Protein AF-A0A6A2FLS8-F1 (afdb_monomer)

Radius of gyration: 15.24 Å; Cα contacts (8 Å, |Δi|>4): 285; chains: 1; bounding box: 40×34×42 Å

Sequence (173 aa):
MGIKQRIGLYYYKAEVKKKKHRDRKFTPLETAKLIGVVFDADNEVEKKTALQLAEILRGQKKEVLLMGYFNAKKFPPNLHIAYGNEYFNRTHLNWAGLPVHINLKSYLNTTFDYLINISTNNSVIFPYLMVKSSAKCTVGRYSQTFADAYDLMLETKENDFIAQLLHYLQKIG

pLDDT: mean 89.8, std 8.0, range [56.62, 97.69]

Mean predicted aligned error: 4.48 Å

Solvent-accessible surface area (backbone atoms only — not comparable to full-atom values): 9618 Å² total; per-residue (Å²): 134,56,73,46,56,55,50,32,50,51,54,42,54,55,42,42,65,64,46,74,78,60,81,75,42,82,57,29,54,91,74,41,49,40,34,34,38,38,35,41,52,77,38,65,65,48,42,50,50,52,52,53,51,43,51,57,44,40,76,70,74,25,48,52,40,38,39,32,37,35,96,33,83,63,78,66,95,83,67,81,78,52,94,49,47,46,74,49,35,52,78,37,31,46,95,44,58,41,77,70,39,74,88,51,46,65,67,32,63,39,69,20,42,36,31,36,39,73,48,85,68,90,55,66,44,62,47,40,51,48,40,66,34,47,39,30,29,28,35,29,58,64,40,89,90,52,48,85,30,39,78,43,67,45,85,69,60,88,91,48,46,68,63,52,49,53,55,50,44,63,66,72,70

Nearest PDB structures (foldseek):
  4b5k-assembly1_D  TM=5.259E-01  e=1.274E-02  Mycothermus thermophilus
  2pfs-assembly1_A-2  TM=4.737E-01  e=1.509E-01  Nitrosomonas europaea ATCC 19718
  5ekp-assembly1_A  TM=5.613E-01  e=3.904E-01  Synechocystis sp. PCC 6803 substr. Kazusa
  3oti-assembly1_A  TM=4.129E-01  e=2.669E-01  Micromonospora echinospora
  5eke-assembly1_A  TM=5.261E-01  e=4.432E-01  Synechocystis sp. PCC 6803 substr. Kazusa

Foldseek 3Di:
DDPLQVVLVVVLVVLLVVLPPDQADQDQLLRFAEEEEEEAPVDPLRVVVLVVLCVVSVVSVHHYAYEYEYADPDDDPPDDDDPRYHYDYQVCADPSRERPHPVCVVVQADAGCEYEYLYPDPGCHVLSSLSSHNYNFYEYADDPSRPSSGPYHDDDDSPCVSVVVVVVSNVVD

Secondary structure (DSSP, 8-state):
--HHHHHHHHHHHHHHHHHTT----PPPTTT--EEEEEEETT-HHHHHHHHHHHHHHHHTT-EEEEEEEESSSS--TT----TTEEEEEGGGB-TTS-B--GGGHHHHHS--SEEEE------THHHHHHHHS--SEEEEE--SSSGGG-SEEE---GGGHHHHHHHHHTT--

Structure (mmCIF, N/CA/C/O backbone):
data_AF-A0A6A2FLS8-F1
#
_entry.id   AF-A0A6A2FLS8-F1
#
loop_
_atom_site.group_PDB
_atom_site.id
_atom_site.type_symbol
_atom_site.label_atom_id
_atom_site.label_alt_id
_atom_site.label_comp_id
_atom_site.label_asym_id
_atom_site.label_entity_id
_atom_site.label_seq_id
_atom_site.pdbx_PDB_ins_code
_atom_site.Cartn_x
_atom_site.Cartn_y
_atom_site.Cartn_z
_atom_site.occupancy
_atom_site.B_iso_or_equiv
_atom_site.auth_seq_id
_atom_site.auth_comp_id
_atom_site.auth_asym_id
_atom_site.auth_atom_id
_atom_site.pdbx_PDB_model_num
ATOM 1 N N . MET A 1 1 ? -0.984 -3.987 -25.389 1.00 62.88 1 MET A N 1
ATOM 2 C CA . MET A 1 1 ? -0.493 -4.635 -24.150 1.00 62.88 1 MET A CA 1
ATOM 3 C C . MET A 1 1 ? 0.401 -5.812 -24.534 1.00 62.88 1 MET A C 1
ATOM 5 O O . MET A 1 1 ? -0.028 -6.632 -25.336 1.00 62.88 1 MET A O 1
ATOM 9 N N . GLY A 1 2 ? 1.641 -5.877 -24.046 1.00 83.50 2 GLY A N 1
ATOM 10 C CA . GLY A 1 2 ? 2.595 -6.940 -24.394 1.00 83.50 2 GLY A CA 1
ATOM 11 C C . GLY A 1 2 ? 2.237 -8.303 -23.782 1.00 83.50 2 GLY A C 1
ATOM 12 O O . GLY A 1 2 ? 1.471 -8.383 -22.822 1.00 83.50 2 GLY A O 1
ATOM 13 N N . ILE A 1 3 ? 2.820 -9.391 -24.304 1.00 87.00 3 ILE A N 1
ATOM 14 C CA . ILE A 1 3 ? 2.513 -10.770 -23.870 1.00 87.00 3 ILE A CA 1
ATOM 15 C C . ILE A 1 3 ? 2.707 -10.978 -22.359 1.00 87.00 3 ILE A C 1
ATOM 17 O O . ILE A 1 3 ? 1.839 -11.536 -21.694 1.00 87.00 3 ILE A O 1
ATOM 21 N N . LYS A 1 4 ? 3.791 -10.434 -21.789 1.00 85.12 4 LYS A N 1
ATOM 22 C CA . LYS A 1 4 ? 4.091 -10.527 -20.351 1.00 85.12 4 LYS A CA 1
ATOM 23 C C . LYS A 1 4 ? 2.995 -9.902 -19.489 1.00 85.12 4 LYS A C 1
ATOM 25 O O . LYS A 1 4 ? 2.573 -10.494 -18.505 1.00 85.12 4 LYS A O 1
ATOM 30 N N . GLN A 1 5 ? 2.492 -8.738 -19.896 1.00 84.75 5 GLN A N 1
ATOM 31 C CA . GLN A 1 5 ? 1.440 -8.017 -19.178 1.00 84.75 5 GLN A CA 1
ATOM 32 C C . GLN A 1 5 ? 0.116 -8.795 -19.188 1.00 84.75 5 GLN A C 1
ATOM 34 O O . GLN A 1 5 ? -0.564 -8.865 -18.168 1.00 84.75 5 GLN A O 1
ATOM 39 N N . ARG A 1 6 ? -0.226 -9.442 -20.312 1.00 88.94 6 ARG A N 1
ATOM 40 C CA . ARG A 1 6 ? -1.417 -10.306 -20.406 1.00 88.94 6 ARG A CA 1
ATOM 41 C C . ARG A 1 6 ? -1.328 -11.497 -19.453 1.00 88.94 6 ARG A C 1
ATOM 43 O O . ARG A 1 6 ? -2.319 -11.845 -18.818 1.00 88.94 6 ARG A O 1
ATOM 50 N N . ILE A 1 7 ? -0.143 -12.090 -19.331 1.00 90.69 7 ILE A N 1
ATOM 51 C CA . ILE A 1 7 ? 0.104 -13.219 -18.429 1.00 90.69 7 ILE A CA 1
ATOM 52 C C . ILE A 1 7 ? 0.054 -12.767 -16.964 1.00 90.69 7 ILE A C 1
ATOM 54 O O . ILE A 1 7 ? -0.588 -13.422 -16.146 1.00 90.69 7 ILE A O 1
ATOM 58 N N . GLY A 1 8 ? 0.637 -11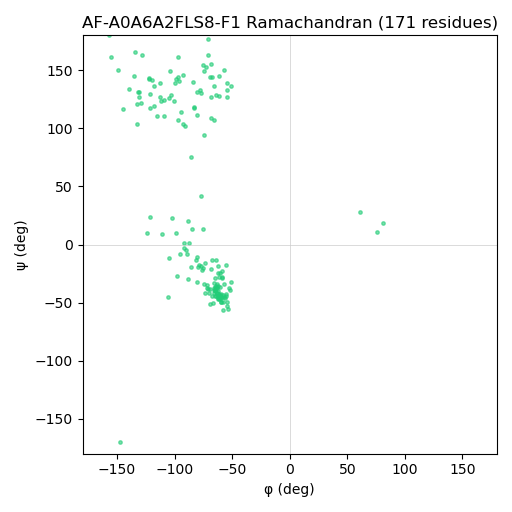.610 -16.639 1.00 91.00 8 GLY A N 1
ATOM 59 C CA . GLY A 1 8 ? 0.502 -10.999 -15.315 1.00 91.00 8 GLY A CA 1
ATOM 60 C C . GLY A 1 8 ? -0.964 -10.772 -14.923 1.00 91.00 8 GLY A C 1
ATOM 61 O O . GLY A 1 8 ? -1.385 -11.176 -13.840 1.00 91.00 8 GLY A O 1
ATOM 62 N N . LEU A 1 9 ? -1.776 -10.221 -15.834 1.00 92.38 9 LEU A N 1
ATOM 63 C CA . LEU A 1 9 ? -3.219 -10.052 -15.623 1.00 92.38 9 LEU A CA 1
ATOM 64 C C . LEU A 1 9 ? -3.966 -11.381 -15.459 1.00 92.38 9 LEU A C 1
ATOM 66 O O . LEU A 1 9 ? -4.902 -11.457 -14.667 1.00 92.38 9 LEU A O 1
ATOM 70 N N . TYR A 1 10 ? -3.579 -12.423 -16.197 1.00 93.06 10 TYR A N 1
ATOM 71 C CA . TYR A 1 10 ? -4.172 -13.751 -16.051 1.00 93.06 10 TYR A CA 1
ATOM 72 C C . TYR A 1 10 ? -3.974 -14.297 -14.631 1.00 93.06 10 TYR A C 1
ATOM 74 O O . TYR A 1 10 ? -4.945 -14.690 -13.982 1.00 93.06 10 TYR A O 1
ATOM 82 N N . TYR A 1 11 ? -2.743 -14.250 -14.114 1.00 92.94 11 TYR A N 1
ATOM 83 C CA . TYR A 1 11 ? -2.452 -14.681 -12.745 1.00 92.94 11 TYR A CA 1
ATOM 84 C C . TYR A 1 11 ? -3.138 -13.796 -11.702 1.00 92.94 11 TYR A C 1
ATOM 86 O O . TYR A 1 11 ? -3.702 -14.324 -10.749 1.00 92.94 11 TYR A O 1
ATOM 94 N N . TYR A 1 12 ? -3.175 -12.476 -11.902 1.00 94.06 12 TYR A N 1
ATOM 95 C CA . TYR A 1 12 ? -3.951 -11.571 -11.049 1.00 94.06 12 TYR A CA 1
ATOM 96 C C . TYR A 1 12 ? -5.427 -11.991 -10.964 1.00 94.06 12 TYR A C 1
ATOM 98 O O . TYR A 1 12 ? -5.955 -12.170 -9.869 1.00 94.06 12 TYR A O 1
ATOM 106 N N . LYS A 1 13 ? -6.083 -12.241 -12.105 1.00 93.94 13 LYS A N 1
ATOM 107 C CA . LYS A 1 13 ? -7.485 -12.689 -12.140 1.00 93.94 13 LYS A CA 1
ATOM 108 C C . LYS A 1 13 ? -7.688 -14.038 -11.449 1.00 93.94 13 LYS A C 1
ATOM 110 O O . LYS A 1 13 ? -8.728 -14.257 -10.831 1.00 93.94 13 LYS A O 1
ATOM 115 N N . ALA A 1 14 ? -6.719 -14.947 -11.547 1.00 92.81 14 ALA A N 1
ATOM 116 C CA . ALA A 1 14 ? -6.767 -16.219 -10.831 1.00 92.81 14 ALA A CA 1
ATOM 117 C C . ALA A 1 14 ? -6.707 -16.019 -9.306 1.00 92.81 14 ALA A C 1
ATOM 119 O O . ALA A 1 14 ? -7.428 -16.691 -8.575 1.00 92.81 14 ALA A O 1
ATOM 120 N N . GLU A 1 15 ? -5.902 -15.072 -8.824 1.00 91.75 15 GLU A N 1
ATOM 121 C CA . GLU A 1 15 ? -5.814 -14.741 -7.398 1.00 91.75 15 GLU A CA 1
ATOM 122 C C . GLU A 1 15 ? -7.055 -14.010 -6.881 1.00 91.75 15 GLU A C 1
ATOM 124 O O . GLU A 1 15 ? -7.538 -14.328 -5.796 1.00 91.75 15 GLU A O 1
ATOM 129 N N . VAL A 1 16 ? -7.655 -13.126 -7.684 1.00 92.25 16 VAL A N 1
ATOM 130 C CA . VAL A 1 16 ? -8.941 -12.484 -7.352 1.00 92.25 16 VAL A CA 1
ATOM 131 C C . VAL A 1 16 ? -10.012 -13.536 -7.069 1.00 92.25 16 VAL A C 1
ATOM 133 O O . VAL A 1 16 ? -10.733 -13.441 -6.077 1.00 92.25 16 VAL A O 1
ATOM 136 N N . LYS A 1 17 ? -10.091 -14.581 -7.904 1.00 90.06 17 LYS A N 1
ATOM 137 C CA . LYS A 1 17 ? -11.045 -15.683 -7.709 1.00 90.06 17 LYS A CA 1
ATOM 138 C C . LYS A 1 17 ? -10.836 -16.408 -6.377 1.00 90.06 17 LYS A C 1
ATOM 140 O O . LYS A 1 17 ? -11.821 -16.780 -5.754 1.00 90.06 17 LYS A O 1
ATOM 145 N N . LYS A 1 18 ? -9.587 -16.566 -5.924 1.00 87.00 18 LYS A N 1
ATOM 146 C CA . LYS A 1 18 ? -9.267 -17.165 -4.616 1.00 87.00 18 LYS A CA 1
ATOM 147 C C . LYS A 1 18 ? -9.639 -16.234 -3.456 1.00 87.00 18 LYS A C 1
ATOM 149 O O . LYS A 1 18 ? -10.156 -16.702 -2.449 1.00 87.00 18 LYS A O 1
ATOM 154 N N . LYS A 1 19 ? -9.437 -14.918 -3.614 1.00 79.25 19 LYS A N 1
ATOM 155 C CA . LYS A 1 19 ? -9.749 -13.892 -2.598 1.00 79.25 19 LYS A CA 1
ATOM 156 C C . LYS A 1 19 ? -11.252 -13.702 -2.349 1.00 79.25 19 LYS A C 1
ATOM 158 O O . LYS A 1 19 ? -11.616 -13.229 -1.277 1.00 79.25 19 LYS A O 1
ATOM 163 N N . LYS A 1 20 ? -12.136 -14.087 -3.283 1.00 67.69 20 LYS A N 1
ATOM 164 C CA . LYS A 1 20 ? -13.604 -13.921 -3.147 1.00 67.69 20 LYS A CA 1
ATOM 165 C C . LYS A 1 20 ? -14.215 -14.550 -1.885 1.00 67.69 20 LYS A C 1
ATOM 167 O O . LYS A 1 20 ? -15.312 -14.155 -1.513 1.00 67.69 20 LYS A O 1
ATOM 172 N N . HIS A 1 21 ? -13.511 -15.468 -1.225 1.00 65.19 21 HIS A N 1
ATOM 173 C CA . HIS A 1 21 ? -13.950 -16.122 0.011 1.00 65.19 21 HIS A CA 1
ATOM 174 C C . HIS A 1 21 ? -13.353 -15.521 1.298 1.00 65.19 21 HIS A C 1
ATOM 176 O O . HIS A 1 21 ? -13.478 -16.128 2.355 1.00 65.19 21 HIS A O 1
ATOM 182 N N . ARG A 1 22 ? -12.672 -14.366 1.239 1.00 70.38 22 ARG A N 1
ATOM 183 C CA . ARG A 1 22 ? -12.120 -13.723 2.442 1.00 70.38 22 ARG A CA 1
ATOM 184 C C . ARG A 1 22 ? -13.215 -12.997 3.224 1.00 70.38 22 ARG A C 1
ATOM 186 O O . ARG A 1 22 ? -13.919 -12.165 2.653 1.00 70.38 22 ARG A O 1
ATOM 193 N N . ASP A 1 23 ? -13.247 -13.204 4.537 1.00 70.19 23 ASP A N 1
ATOM 194 C CA . ASP A 1 23 ? -14.021 -12.370 5.455 1.00 70.19 23 ASP A CA 1
ATOM 195 C C . ASP A 1 23 ? -13.451 -10.946 5.471 1.00 70.19 23 ASP A C 1
ATOM 197 O O . ASP A 1 23 ? -12.355 -10.673 5.975 1.00 70.19 23 ASP A O 1
ATOM 201 N N . ARG A 1 24 ? -14.181 -10.020 4.850 1.00 79.94 24 ARG A N 1
ATOM 202 C CA . ARG A 1 24 ? -13.867 -8.590 4.886 1.00 79.94 24 ARG A CA 1
ATOM 203 C C . ARG A 1 24 ? -14.295 -8.048 6.239 1.00 79.94 24 ARG A C 1
ATOM 205 O O . ARG A 1 24 ? -15.432 -8.260 6.654 1.00 79.94 24 ARG A O 1
ATOM 212 N N . LYS A 1 25 ? -13.403 -7.321 6.909 1.00 82.94 25 LYS A N 1
ATOM 213 C CA . LYS A 1 25 ? -13.725 -6.666 8.175 1.00 82.94 25 LYS A CA 1
ATOM 214 C C . LYS A 1 25 ? -13.254 -5.225 8.142 1.00 82.94 25 LYS A C 1
ATOM 216 O O . LYS A 1 25 ? -12.065 -4.960 7.981 1.00 82.94 25 LYS A O 1
ATOM 221 N N . PHE A 1 26 ? -14.203 -4.315 8.318 1.00 87.06 26 PHE A N 1
ATOM 222 C CA . PHE A 1 26 ? -13.917 -2.915 8.581 1.00 87.06 26 PHE A CA 1
ATOM 223 C C . PHE A 1 26 ? -13.644 -2.770 10.078 1.00 87.06 26 PHE A C 1
ATOM 225 O O . PHE A 1 26 ? -14.482 -3.116 10.910 1.00 87.06 26 PHE A O 1
ATOM 232 N N . THR A 1 27 ? -12.425 -2.356 10.413 1.00 88.88 27 THR A N 1
ATOM 233 C CA . THR A 1 27 ? -12.015 -2.065 11.791 1.00 88.88 27 THR A CA 1
ATOM 234 C C . THR A 1 27 ? -12.060 -0.549 11.970 1.00 88.88 27 THR A C 1
ATOM 236 O O . THR A 1 27 ? -11.359 0.127 11.216 1.00 88.88 27 THR A O 1
ATOM 239 N N . PRO A 1 28 ? -12.801 0.013 12.938 1.00 89.88 28 PRO A N 1
ATOM 240 C CA . PRO A 1 28 ? -12.794 1.456 13.166 1.00 89.88 28 PRO A CA 1
ATOM 241 C C . PRO A 1 28 ? -11.372 1.997 13.286 1.00 89.88 28 PRO A C 1
ATOM 243 O O . PRO A 1 28 ? -10.534 1.358 13.934 1.00 89.88 28 PRO A O 1
ATOM 246 N N . LEU A 1 29 ? -11.070 3.132 12.648 1.00 89.81 29 LEU A N 1
ATOM 247 C CA . LEU A 1 29 ? -9.702 3.659 12.574 1.00 89.81 29 LEU A CA 1
ATOM 248 C C . LEU A 1 29 ? -9.107 3.911 13.970 1.00 89.81 29 LEU A C 1
ATOM 250 O O . LEU A 1 29 ? -7.898 3.799 14.162 1.00 89.81 29 LEU A O 1
ATOM 254 N N . GLU A 1 30 ? -9.947 4.205 14.954 1.00 91.25 30 GLU A N 1
ATOM 255 C CA . GLU A 1 30 ? -9.607 4.396 16.365 1.00 91.25 30 GLU A CA 1
ATOM 256 C C . GLU A 1 30 ? -9.035 3.116 16.988 1.00 91.25 30 GLU A C 1
ATOM 258 O O . GLU A 1 30 ? -8.154 3.177 17.842 1.00 91.25 30 GLU A O 1
ATOM 263 N N . THR A 1 31 ? -9.517 1.953 16.539 1.00 93.44 31 THR A N 1
ATOM 264 C CA . THR A 1 31 ? -9.140 0.629 17.064 1.00 93.44 31 THR A CA 1
ATOM 265 C C . THR A 1 31 ? -8.191 -0.146 16.151 1.00 93.44 31 THR A C 1
ATOM 267 O O . THR A 1 31 ? -7.625 -1.157 16.575 1.00 93.44 31 THR A O 1
ATOM 270 N N . ALA A 1 32 ? -7.995 0.319 14.914 1.00 95.44 32 ALA A N 1
ATOM 271 C CA . ALA A 1 32 ? -7.036 -0.245 13.975 1.00 95.44 32 ALA A CA 1
ATOM 272 C C . ALA A 1 32 ? -5.607 -0.077 14.508 1.00 95.44 32 ALA A C 1
ATOM 274 O O . ALA A 1 32 ? -5.196 1.023 14.878 1.00 95.44 32 ALA A O 1
ATOM 275 N N . LYS A 1 33 ? -4.848 -1.174 14.532 1.00 96.81 33 LYS A N 1
ATOM 276 C CA . LYS A 1 33 ? -3.509 -1.232 15.129 1.00 96.81 33 LYS A CA 1
ATOM 277 C C . LYS A 1 33 ? -2.410 -1.262 14.084 1.00 96.81 33 LYS A C 1
ATOM 279 O O . LYS A 1 33 ? -1.435 -0.537 14.238 1.00 96.81 33 LYS A O 1
ATOM 284 N N . LEU A 1 34 ? -2.565 -2.089 13.050 1.00 97.31 34 LEU A N 1
ATOM 285 C CA . LEU A 1 34 ? -1.503 -2.371 12.087 1.00 97.31 34 LEU A CA 1
ATOM 286 C C . LEU A 1 34 ? -1.939 -2.008 10.669 1.00 97.31 34 LEU A C 1
ATOM 288 O O . LEU A 1 34 ? -2.883 -2.592 10.131 1.00 97.31 34 LEU A O 1
ATOM 292 N N . ILE A 1 35 ? -1.232 -1.056 10.061 1.00 97.56 35 ILE A N 1
ATOM 293 C CA . ILE A 1 35 ? -1.546 -0.519 8.735 1.00 97.56 35 ILE A CA 1
ATOM 294 C C . ILE A 1 35 ? -0.364 -0.716 7.789 1.00 97.56 35 ILE A C 1
ATOM 296 O O . ILE A 1 35 ? 0.769 -0.351 8.091 1.00 97.56 35 ILE A O 1
ATOM 300 N N . GLY A 1 36 ? -0.639 -1.284 6.620 1.00 97.69 36 GLY A N 1
ATOM 301 C CA . GLY A 1 36 ? 0.315 -1.394 5.525 1.00 97.69 36 GLY A CA 1
ATOM 302 C C . GLY A 1 36 ? 0.087 -0.287 4.501 1.00 97.69 36 GLY A C 1
ATOM 303 O O . GLY A 1 36 ? -1.061 0.042 4.199 1.00 97.69 36 GLY A O 1
ATOM 304 N N . VAL A 1 37 ? 1.154 0.265 3.927 1.00 97.69 37 VAL A N 1
ATOM 305 C CA . VAL A 1 37 ? 1.065 1.220 2.811 1.00 97.69 37 VAL A CA 1
ATOM 306 C C . VAL A 1 37 ? 2.014 0.798 1.693 1.00 97.69 37 VAL A C 1
ATOM 308 O O . VAL A 1 37 ? 3.206 0.622 1.937 1.00 97.69 37 VAL A O 1
ATOM 311 N N . VAL A 1 38 ? 1.500 0.670 0.469 1.00 97.31 38 VAL A N 1
ATOM 312 C CA . VAL A 1 38 ? 2.278 0.344 -0.736 1.00 97.31 38 VAL A CA 1
ATOM 313 C C . VAL A 1 38 ? 2.307 1.527 -1.704 1.00 97.31 38 VAL A C 1
ATOM 315 O O . VAL A 1 38 ? 1.290 2.202 -1.885 1.00 97.31 38 VAL A O 1
ATOM 318 N N . PHE A 1 39 ? 3.468 1.786 -2.312 1.00 96.19 39 PHE A N 1
ATOM 319 C CA . PHE A 1 39 ? 3.691 2.945 -3.187 1.00 96.19 39 PHE A CA 1
ATOM 320 C C . PHE A 1 39 ? 4.820 2.721 -4.203 1.00 96.19 39 PHE A C 1
ATOM 322 O O . PHE A 1 39 ? 5.671 1.843 -4.026 1.00 96.19 39 PHE A O 1
ATOM 329 N N . ASP A 1 40 ? 4.835 3.527 -5.264 1.00 95.75 40 ASP A N 1
ATOM 330 C CA . ASP A 1 40 ? 5.935 3.607 -6.222 1.00 95.75 40 ASP A CA 1
ATOM 331 C C . ASP A 1 40 ? 7.048 4.489 -5.642 1.00 95.75 40 ASP A C 1
ATOM 333 O O . ASP A 1 40 ? 6.883 5.691 -5.443 1.00 95.75 40 ASP A O 1
ATOM 337 N N . ALA A 1 41 ? 8.183 3.877 -5.311 1.00 95.25 41 ALA A N 1
ATOM 338 C CA . ALA A 1 41 ? 9.302 4.559 -4.676 1.00 95.25 41 ALA A CA 1
ATOM 339 C C . ALA A 1 41 ? 10.172 5.343 -5.670 1.00 95.25 41 ALA A C 1
ATOM 341 O O . ALA A 1 41 ? 10.992 6.143 -5.221 1.00 95.25 41 ALA A O 1
ATOM 342 N N . ASP A 1 42 ? 9.983 5.156 -6.985 1.00 94.19 42 ASP A N 1
ATOM 343 C CA . ASP A 1 42 ? 10.558 6.048 -8.000 1.00 94.19 42 ASP A CA 1
ATOM 344 C C . ASP A 1 42 ? 9.773 7.370 -8.105 1.00 94.19 42 ASP A C 1
ATOM 346 O O . ASP A 1 42 ? 10.288 8.365 -8.619 1.00 94.19 42 ASP A O 1
ATOM 350 N N . ASN A 1 43 ? 8.531 7.405 -7.609 1.00 94.19 43 ASN A N 1
ATOM 351 C CA . ASN A 1 43 ? 7.719 8.612 -7.555 1.00 94.19 43 ASN A CA 1
ATOM 352 C C . ASN A 1 43 ? 7.944 9.342 -6.219 1.00 94.19 43 ASN A C 1
ATOM 354 O O . ASN A 1 43 ? 7.388 8.982 -5.181 1.00 94.19 43 ASN A O 1
ATOM 358 N N . GLU A 1 44 ? 8.744 10.411 -6.243 1.00 92.44 44 GLU A N 1
ATOM 359 C CA . GLU A 1 44 ? 9.058 11.194 -5.038 1.00 92.44 44 GLU A CA 1
ATOM 360 C C . GLU A 1 44 ? 7.816 11.837 -4.390 1.00 92.44 44 GLU A C 1
ATOM 362 O O . GLU A 1 44 ? 7.783 11.999 -3.168 1.00 92.44 44 GLU A O 1
ATOM 367 N N . VAL A 1 45 ? 6.766 12.146 -5.166 1.00 92.88 45 VAL A N 1
ATOM 368 C CA . VAL A 1 45 ? 5.488 12.626 -4.613 1.00 92.88 45 VAL A CA 1
ATOM 369 C C . VAL A 1 45 ? 4.830 11.515 -3.802 1.00 92.88 45 VAL A C 1
ATOM 371 O O . VAL A 1 45 ? 4.512 11.728 -2.634 1.00 92.88 45 VAL A O 1
ATOM 374 N N . GLU A 1 46 ? 4.696 10.313 -4.367 1.00 93.56 46 GLU A N 1
ATOM 375 C CA . GLU A 1 46 ? 4.114 9.165 -3.658 1.00 93.56 46 GLU A CA 1
ATOM 376 C C . GLU A 1 46 ? 4.924 8.782 -2.421 1.00 93.56 46 GLU A C 1
ATOM 378 O O . GLU A 1 46 ? 4.354 8.553 -1.357 1.00 93.56 46 GLU A O 1
ATOM 383 N N . LYS A 1 47 ? 6.253 8.766 -2.521 1.00 93.56 47 LYS A N 1
ATOM 384 C CA . LYS A 1 47 ? 7.140 8.501 -1.385 1.00 93.56 47 LYS A CA 1
ATOM 385 C C . LYS A 1 47 ? 6.936 9.516 -0.262 1.00 93.56 47 LYS A C 1
ATOM 387 O O . LYS A 1 47 ? 6.800 9.122 0.897 1.00 93.56 47 LYS A O 1
ATOM 392 N N . LYS A 1 48 ? 6.852 10.811 -0.586 1.00 93.12 48 LYS A N 1
ATOM 393 C CA . LYS A 1 48 ? 6.535 11.859 0.396 1.00 93.12 48 LYS A CA 1
ATOM 394 C C . LYS A 1 48 ? 5.149 11.642 1.010 1.00 93.12 48 LYS A C 1
ATOM 396 O O . LYS A 1 48 ? 5.015 11.717 2.229 1.00 93.12 48 LYS A O 1
ATOM 401 N N . THR A 1 49 ? 4.142 11.319 0.198 1.00 93.44 49 THR A N 1
ATOM 402 C CA . THR A 1 49 ? 2.780 11.011 0.659 1.00 93.44 49 THR A CA 1
ATOM 403 C C . THR A 1 49 ? 2.751 9.796 1.592 1.00 93.44 49 THR A C 1
ATOM 405 O O . THR A 1 49 ? 2.096 9.850 2.631 1.00 93.44 49 THR A O 1
ATOM 408 N N . ALA A 1 50 ? 3.480 8.720 1.279 1.00 95.00 50 ALA A N 1
ATOM 409 C CA . ALA A 1 50 ? 3.577 7.528 2.123 1.00 95.00 50 ALA A CA 1
ATOM 410 C C . ALA A 1 50 ? 4.198 7.848 3.486 1.00 95.00 50 ALA A C 1
ATOM 412 O O . ALA A 1 50 ? 3.667 7.439 4.520 1.00 95.00 50 ALA A O 1
ATOM 413 N N . LEU A 1 51 ? 5.301 8.603 3.493 1.00 94.19 51 LEU A N 1
ATOM 414 C CA . LEU A 1 51 ? 5.984 9.009 4.721 1.00 94.19 51 LEU A CA 1
ATOM 415 C C . LEU A 1 51 ? 5.100 9.918 5.583 1.00 94.19 51 LEU A C 1
ATOM 417 O O . LEU A 1 51 ? 4.972 9.669 6.779 1.00 94.19 51 LEU A O 1
ATOM 421 N N . GLN A 1 52 ? 4.430 10.901 4.974 1.00 94.94 52 GLN A N 1
ATOM 422 C CA . GLN A 1 52 ? 3.499 11.792 5.669 1.00 94.94 52 GLN A CA 1
ATOM 423 C C . GLN A 1 52 ? 2.313 11.023 6.266 1.00 94.94 52 GLN A C 1
ATOM 425 O O . GLN A 1 52 ? 1.941 11.241 7.418 1.00 94.94 52 GLN A O 1
ATOM 430 N N . LEU A 1 53 ? 1.722 10.093 5.509 1.00 95.56 53 LEU A N 1
ATOM 431 C CA . LEU A 1 53 ? 0.634 9.253 6.008 1.00 95.56 53 LEU A CA 1
ATOM 432 C C . LEU A 1 53 ? 1.097 8.386 7.188 1.00 95.56 53 LEU A C 1
ATOM 434 O O . LEU A 1 53 ? 0.388 8.277 8.189 1.00 95.56 53 LEU A O 1
ATOM 438 N N . ALA A 1 54 ? 2.290 7.794 7.093 1.00 95.69 54 ALA A N 1
ATOM 439 C CA . ALA A 1 54 ? 2.854 6.995 8.172 1.00 95.69 54 ALA A CA 1
ATOM 440 C C . ALA A 1 54 ? 3.105 7.822 9.434 1.00 95.69 54 ALA A C 1
ATOM 442 O O . ALA A 1 54 ? 2.807 7.350 10.526 1.00 95.69 54 ALA A O 1
ATOM 443 N N . GLU A 1 55 ? 3.617 9.044 9.297 1.00 95.31 55 GLU A N 1
ATOM 444 C CA . GLU A 1 55 ? 3.815 9.968 10.414 1.00 95.31 55 GLU A CA 1
ATOM 445 C C . GLU A 1 55 ? 2.492 10.286 11.125 1.00 95.31 55 GLU A C 1
ATOM 447 O O . GLU A 1 55 ? 2.393 10.102 12.339 1.00 95.31 55 GLU A O 1
ATOM 452 N N . ILE A 1 56 ? 1.447 10.650 10.372 1.00 95.62 56 ILE A N 1
ATOM 453 C CA . ILE A 1 56 ? 0.112 10.941 10.921 1.00 95.62 56 ILE A CA 1
ATOM 454 C C . ILE A 1 56 ? -0.440 9.735 11.696 1.00 95.62 56 ILE A C 1
ATOM 456 O O . ILE A 1 56 ? -0.888 9.870 12.835 1.00 95.62 56 ILE A O 1
ATOM 460 N N . LEU A 1 57 ? -0.398 8.541 11.099 1.00 95.94 57 LEU A N 1
ATOM 461 C CA . LEU A 1 57 ? -0.953 7.328 11.708 1.00 95.94 57 LEU A CA 1
ATOM 462 C C . LEU A 1 57 ? -0.137 6.865 12.926 1.00 95.94 57 LEU A C 1
ATOM 464 O O . LEU A 1 57 ? -0.721 6.459 13.932 1.00 95.94 57 LEU A O 1
ATOM 468 N N . ARG A 1 58 ? 1.197 6.979 12.884 1.00 95.62 58 ARG A N 1
ATOM 469 C CA . ARG A 1 58 ? 2.070 6.700 14.038 1.00 95.62 58 ARG A CA 1
ATOM 470 C C . ARG A 1 58 ? 1.828 7.689 15.179 1.00 95.62 58 ARG A C 1
ATOM 472 O O . ARG A 1 58 ? 1.791 7.270 16.333 1.00 95.62 58 ARG A O 1
ATOM 479 N N . GLY A 1 59 ? 1.559 8.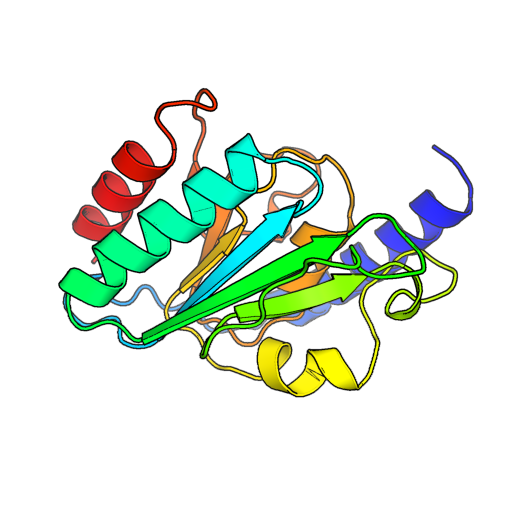962 14.873 1.00 96.19 59 GLY A N 1
ATOM 480 C CA . GLY A 1 59 ? 1.107 9.959 15.853 1.00 96.19 59 GLY A CA 1
ATOM 481 C C . GLY A 1 59 ? -0.206 9.571 16.548 1.00 96.19 59 GLY A C 1
ATOM 482 O O . GLY A 1 59 ? -0.415 9.889 17.716 1.00 96.19 59 GLY A O 1
ATOM 483 N N . GLN A 1 60 ? -1.051 8.785 15.877 1.00 95.25 60 GLN A N 1
ATOM 484 C CA . GLN A 1 60 ? -2.253 8.163 16.446 1.00 95.25 60 GLN A CA 1
ATOM 485 C C . GLN A 1 60 ? -1.990 6.788 17.092 1.00 95.25 60 GLN A C 1
ATOM 487 O O . GLN A 1 60 ? -2.925 6.003 17.259 1.00 95.25 60 GLN A O 1
ATOM 492 N N . LYS A 1 61 ? -0.733 6.484 17.448 1.00 96.25 61 LYS A N 1
ATOM 493 C CA . LYS A 1 61 ? -0.284 5.239 18.101 1.00 96.25 61 LYS A CA 1
ATOM 494 C C . LYS A 1 61 ? -0.533 3.958 17.291 1.00 96.25 61 LYS A C 1
ATOM 496 O O . LYS A 1 61 ? -0.678 2.883 17.869 1.00 96.25 61 LYS A O 1
ATOM 501 N N . LYS A 1 62 ? -0.569 4.062 15.961 1.00 96.19 62 LYS A N 1
ATOM 502 C CA . LYS A 1 62 ? -0.687 2.912 15.054 1.00 96.19 62 LYS A CA 1
ATOM 503 C C . LYS A 1 62 ? 0.689 2.423 14.627 1.00 96.19 62 LYS A C 1
ATOM 505 O O . LYS A 1 62 ? 1.603 3.218 14.409 1.00 96.19 62 LYS A O 1
ATOM 510 N N . GLU A 1 63 ? 0.822 1.119 14.444 1.00 97.00 63 GLU A N 1
ATOM 511 C CA . GLU A 1 63 ? 1.968 0.529 13.768 1.00 97.00 63 GLU A CA 1
ATOM 512 C C . GLU A 1 63 ? 1.775 0.641 12.250 1.00 97.00 63 GLU A C 1
ATOM 514 O O . GLU A 1 63 ? 0.709 0.319 11.719 1.00 97.00 63 GLU A O 1
ATOM 519 N N . VAL A 1 64 ? 2.803 1.125 11.544 1.00 97.06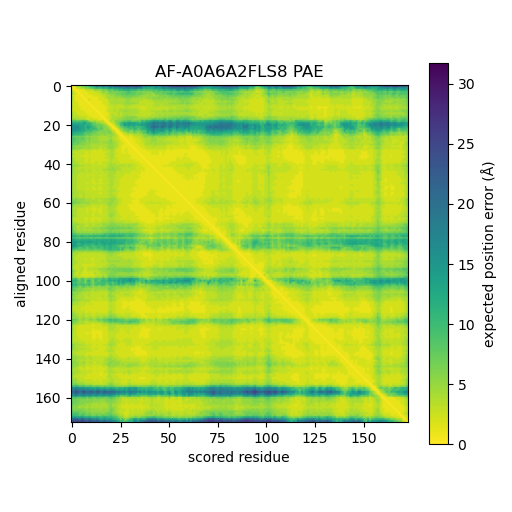 64 VAL A N 1
ATOM 520 C CA . VAL A 1 64 ? 2.742 1.354 10.094 1.00 97.06 64 VAL A CA 1
ATOM 521 C C . VAL A 1 64 ? 3.933 0.713 9.399 1.00 97.06 64 VAL A C 1
ATOM 523 O O . VAL A 1 64 ? 5.075 1.093 9.684 1.00 97.06 64 VAL A O 1
ATOM 526 N N . LEU A 1 65 ? 3.646 -0.191 8.457 1.00 97.19 65 LEU A N 1
ATOM 527 C CA . LEU A 1 65 ? 4.626 -0.852 7.594 1.00 97.19 65 LEU A CA 1
ATOM 528 C C . LEU A 1 65 ? 4.511 -0.346 6.149 1.00 97.19 65 LEU A C 1
ATOM 530 O O . LEU A 1 65 ? 3.547 -0.631 5.430 1.00 97.19 65 LEU A O 1
ATOM 534 N N . LEU A 1 66 ? 5.520 0.397 5.716 1.00 96.50 66 LEU A N 1
ATOM 535 C CA . LEU A 1 66 ? 5.672 0.891 4.357 1.00 96.50 66 LEU A CA 1
ATOM 536 C C . LEU A 1 66 ? 6.314 -0.177 3.467 1.00 96.50 66 LEU A C 1
ATOM 538 O O . LEU A 1 66 ? 7.259 -0.841 3.882 1.00 96.50 66 LEU A O 1
ATOM 542 N N . MET A 1 67 ? 5.834 -0.303 2.232 1.00 96.19 67 MET A N 1
ATOM 543 C CA . MET A 1 67 ? 6.427 -1.147 1.199 1.00 96.19 67 MET A CA 1
ATOM 544 C C . MET A 1 67 ? 6.542 -0.378 -0.122 1.00 96.19 67 MET A C 1
ATOM 546 O O . MET A 1 67 ? 5.560 -0.184 -0.841 1.00 96.19 67 MET A O 1
ATOM 550 N N . GLY A 1 68 ? 7.761 0.057 -0.441 1.00 95.69 68 GLY A N 1
ATOM 551 C CA . GLY A 1 68 ? 8.059 0.809 -1.661 1.00 95.69 68 GLY A CA 1
ATOM 552 C C . GLY A 1 68 ? 8.572 -0.078 -2.798 1.00 95.69 68 GLY A C 1
ATOM 553 O O . GLY A 1 68 ? 9.384 -0.980 -2.577 1.00 95.69 68 GLY A O 1
ATOM 554 N N . TYR A 1 69 ? 8.138 0.198 -4.028 1.00 96.38 69 TYR A N 1
ATOM 555 C CA . TYR A 1 69 ? 8.642 -0.462 -5.235 1.00 96.38 69 TYR A CA 1
ATOM 556 C C . TYR A 1 69 ? 9.606 0.430 -6.020 1.00 96.38 69 TYR A C 1
ATOM 558 O O . TYR A 1 69 ? 9.236 1.533 -6.390 1.00 96.38 69 TYR A O 1
ATOM 566 N N . PHE A 1 70 ? 10.793 -0.076 -6.356 1.00 95.56 70 PHE A N 1
ATOM 567 C CA . PHE A 1 70 ? 11.689 0.545 -7.338 1.00 95.56 70 PHE A CA 1
ATOM 568 C C . PHE A 1 70 ? 11.668 -0.222 -8.665 1.00 95.56 70 PHE A C 1
ATOM 570 O O . PHE A 1 70 ? 12.000 -1.413 -8.729 1.00 95.56 70 PHE A O 1
ATOM 577 N N . ASN A 1 71 ? 11.409 0.464 -9.770 1.00 94.50 71 ASN A N 1
ATOM 578 C CA . ASN A 1 71 ? 11.507 -0.048 -11.135 1.00 94.50 71 ASN A CA 1
ATOM 579 C C . ASN A 1 71 ? 12.968 -0.132 -11.631 1.00 94.50 71 ASN A C 1
ATOM 581 O O . ASN A 1 71 ? 13.301 0.119 -12.792 1.00 94.50 71 ASN A O 1
ATOM 585 N N . ALA A 1 72 ? 13.864 -0.589 -10.761 1.00 94.31 72 ALA A N 1
ATOM 586 C CA . ALA A 1 72 ? 15.278 -0.807 -11.029 1.00 94.31 72 ALA A CA 1
ATOM 587 C C . ALA A 1 72 ? 15.700 -2.228 -10.622 1.00 94.31 72 ALA A C 1
ATOM 589 O O . ALA A 1 72 ? 14.999 -2.933 -9.899 1.00 94.31 72 ALA A O 1
ATOM 590 N N . LYS A 1 73 ? 16.850 -2.694 -11.122 1.00 93.69 73 LYS A N 1
ATOM 591 C CA . LYS A 1 73 ? 17.461 -3.962 -10.663 1.00 93.69 73 LYS A CA 1
ATOM 592 C C . LYS A 1 73 ? 18.334 -3.781 -9.418 1.00 93.69 73 LYS A C 1
ATOM 594 O O . LYS A 1 73 ? 18.649 -4.757 -8.749 1.00 93.69 73 LYS A O 1
ATOM 599 N N . LYS A 1 74 ? 18.754 -2.549 -9.146 1.00 93.25 74 LYS A N 1
ATOM 600 C CA . LYS A 1 74 ? 19.542 -2.160 -7.978 1.00 93.25 74 LYS A CA 1
ATOM 601 C C . LYS A 1 74 ? 18.763 -1.089 -7.233 1.00 93.25 74 LYS A C 1
ATOM 603 O O .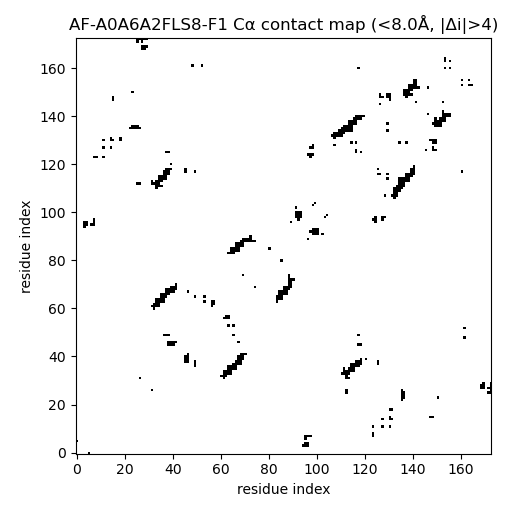 LYS A 1 74 ? 18.097 -0.280 -7.872 1.00 93.25 74 LYS A O 1
ATOM 608 N N . PHE A 1 75 ? 18.833 -1.110 -5.910 1.00 93.44 75 PHE A N 1
ATOM 609 C CA . PHE A 1 75 ? 18.301 -0.018 -5.104 1.00 93.44 75 PHE A CA 1
ATOM 610 C C . PHE A 1 75 ? 19.142 1.254 -5.294 1.00 93.44 75 PHE A C 1
ATOM 612 O O . PHE A 1 75 ? 20.324 1.141 -5.645 1.00 93.44 75 PHE A O 1
ATOM 619 N N . PRO A 1 76 ? 18.564 2.448 -5.062 1.00 91.06 76 PRO A N 1
ATOM 620 C CA . PRO A 1 76 ? 19.338 3.680 -4.995 1.00 91.06 76 PRO A CA 1
ATOM 621 C C . PRO A 1 76 ? 20.470 3.556 -3.960 1.00 91.06 76 PRO A C 1
ATOM 623 O O . PRO A 1 76 ? 20.243 3.001 -2.882 1.00 91.06 76 PRO A O 1
ATOM 626 N N . PRO A 1 77 ? 21.682 4.062 -4.248 1.00 87.62 77 PRO A N 1
ATOM 627 C CA . PRO A 1 77 ? 22.832 3.927 -3.349 1.00 87.62 77 PRO A CA 1
ATOM 628 C C . PRO A 1 77 ? 22.625 4.619 -1.992 1.00 87.62 77 PRO A C 1
ATOM 630 O O . PRO A 1 77 ? 23.231 4.231 -1.001 1.00 87.62 77 PRO A O 1
ATOM 633 N N . ASN A 1 78 ? 21.747 5.618 -1.940 1.00 86.62 78 ASN A N 1
ATOM 634 C CA . ASN A 1 78 ? 21.372 6.393 -0.759 1.00 86.62 78 ASN A CA 1
ATOM 635 C C . ASN A 1 78 ? 20.011 5.969 -0.174 1.00 86.62 78 ASN A C 1
ATOM 637 O O . ASN A 1 78 ? 19.337 6.768 0.477 1.00 86.62 78 ASN A O 1
ATOM 641 N N . LEU A 1 79 ? 19.557 4.738 -0.434 1.00 86.62 79 LEU A N 1
ATOM 642 C CA . LEU A 1 79 ? 18.307 4.243 0.133 1.00 86.62 79 LEU A CA 1
ATOM 643 C C . LEU A 1 79 ? 18.445 4.045 1.648 1.00 86.62 79 LEU A C 1
ATOM 645 O O . LEU A 1 79 ? 19.088 3.106 2.112 1.00 86.62 79 LEU A O 1
ATOM 649 N N . HIS A 1 80 ? 17.784 4.904 2.419 1.00 80.31 80 HIS A N 1
ATOM 650 C CA . HIS A 1 80 ? 17.692 4.758 3.866 1.00 80.31 80 HIS A CA 1
ATOM 651 C C . HIS A 1 80 ? 16.559 3.792 4.241 1.00 80.31 80 HIS A C 1
ATOM 653 O O . HIS A 1 80 ? 15.383 4.047 3.966 1.00 80.31 80 HIS A O 1
ATOM 659 N N . ILE A 1 81 ? 16.918 2.685 4.893 1.00 81.81 81 ILE A N 1
ATOM 660 C CA . ILE A 1 81 ? 15.974 1.698 5.424 1.00 81.81 81 ILE A CA 1
ATOM 661 C C . ILE A 1 81 ? 15.756 2.011 6.905 1.00 81.81 81 ILE A C 1
ATOM 663 O O . ILE A 1 81 ? 16.644 1.801 7.727 1.00 81.81 81 ILE A O 1
ATOM 667 N N . ALA A 1 82 ? 14.584 2.549 7.234 1.00 80.88 82 ALA A N 1
ATOM 668 C CA . ALA A 1 82 ? 14.154 2.761 8.615 1.00 80.88 82 ALA A CA 1
ATOM 669 C C . ALA A 1 82 ? 13.260 1.603 9.081 1.00 80.88 82 ALA A C 1
ATOM 671 O O . ALA A 1 82 ? 12.690 0.883 8.259 1.00 80.88 82 ALA A O 1
ATOM 672 N N . TYR A 1 83 ? 13.106 1.438 10.39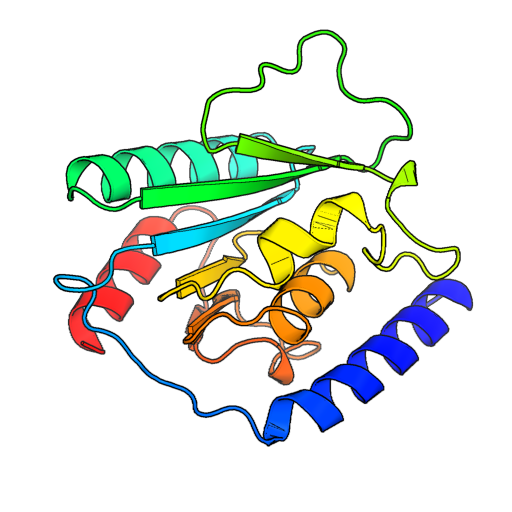8 1.00 78.81 83 TYR A N 1
ATOM 673 C CA . TYR A 1 83 ? 12.178 0.453 10.955 1.00 78.81 83 TYR A CA 1
ATOM 674 C C . TYR A 1 83 ? 10.762 0.661 10.397 1.00 78.81 83 TYR A C 1
ATOM 676 O O . TYR A 1 83 ? 10.256 1.785 10.350 1.00 78.81 83 TYR A O 1
ATOM 684 N N . GLY A 1 84 ? 10.136 -0.431 9.963 1.00 80.19 84 GLY A N 1
ATOM 685 C CA . GLY A 1 84 ? 8.826 -0.399 9.320 1.00 80.19 84 GLY A CA 1
ATOM 686 C C . GLY A 1 84 ? 8.837 0.092 7.870 1.00 80.19 84 GLY A C 1
ATOM 687 O O . GLY A 1 84 ? 7.761 0.330 7.335 1.00 80.19 84 GLY A O 1
ATOM 688 N N . ASN A 1 85 ? 10.000 0.240 7.225 1.00 88.12 85 ASN A N 1
ATOM 689 C CA . ASN A 1 85 ? 10.101 0.530 5.795 1.00 88.12 85 ASN A CA 1
ATOM 690 C C . ASN A 1 85 ? 10.767 -0.641 5.066 1.00 88.12 85 ASN A C 1
ATOM 692 O O . ASN A 1 85 ? 11.969 -0.865 5.193 1.00 88.12 85 ASN A O 1
ATOM 696 N N . GLU A 1 86 ? 9.993 -1.357 4.262 1.00 91.38 86 GLU A N 1
ATOM 697 C CA . GLU A 1 86 ? 10.477 -2.395 3.361 1.00 91.38 86 GLU A CA 1
ATOM 698 C C . GLU A 1 86 ? 10.496 -1.882 1.918 1.00 91.38 86 GLU A C 1
ATOM 700 O O . GLU A 1 86 ? 9.683 -1.048 1.512 1.00 91.38 86 GLU A O 1
ATOM 705 N N . TYR A 1 87 ? 11.431 -2.389 1.118 1.00 93.50 87 TYR A N 1
ATOM 706 C CA . TYR A 1 87 ? 11.526 -2.045 -0.296 1.00 93.50 87 TYR A CA 1
ATOM 707 C C . TYR A 1 87 ? 11.758 -3.289 -1.135 1.00 93.50 87 TYR A C 1
ATOM 709 O O . TYR A 1 87 ? 12.492 -4.200 -0.752 1.00 93.50 87 TYR A O 1
ATOM 717 N N . PHE A 1 88 ? 11.174 -3.296 -2.325 1.00 94.75 88 PHE A N 1
ATOM 718 C CA . PHE A 1 88 ? 11.416 -4.318 -3.329 1.00 94.75 88 PHE A CA 1
ATOM 719 C C . PHE A 1 88 ? 11.628 -3.676 -4.689 1.00 94.75 88 PHE A C 1
ATOM 721 O O . PHE A 1 88 ? 11.405 -2.486 -4.895 1.00 94.75 88 PHE A O 1
ATOM 728 N N . ASN A 1 89 ? 12.137 -4.462 -5.626 1.00 95.06 89 ASN A N 1
ATOM 729 C CA . ASN A 1 89 ? 12.525 -3.957 -6.932 1.00 95.06 89 ASN A CA 1
ATOM 730 C C . ASN A 1 89 ? 12.314 -5.029 -8.011 1.00 95.06 89 ASN A C 1
ATOM 732 O O . ASN A 1 89 ? 11.732 -6.086 -7.753 1.00 95.06 89 ASN A O 1
ATOM 736 N N . ARG A 1 90 ? 12.813 -4.804 -9.228 1.00 93.81 90 ARG A N 1
ATOM 737 C CA . ARG A 1 90 ? 12.609 -5.728 -10.357 1.00 93.81 90 ARG A CA 1
ATOM 738 C C . ARG A 1 90 ? 13.165 -7.137 -10.143 1.00 93.81 90 ARG A C 1
ATOM 740 O O . ARG A 1 90 ? 12.669 -8.050 -10.796 1.00 93.81 90 ARG A O 1
ATOM 747 N N . THR A 1 91 ? 14.161 -7.343 -9.279 1.00 93.06 91 THR A N 1
ATOM 748 C CA . THR A 1 91 ? 14.694 -8.693 -9.002 1.00 93.06 91 THR A CA 1
ATOM 749 C C . THR A 1 91 ? 13.746 -9.524 -8.140 1.00 93.06 91 THR A C 1
ATOM 751 O O . THR A 1 91 ? 13.864 -10.743 -8.105 1.00 93.06 91 THR A O 1
ATOM 754 N N . HIS A 1 92 ? 12.775 -8.876 -7.493 1.00 93.94 92 HIS A N 1
ATOM 755 C CA . HIS A 1 92 ? 11.741 -9.509 -6.676 1.00 93.94 92 HIS A CA 1
ATOM 756 C C . HIS A 1 92 ? 10.468 -9.841 -7.475 1.00 93.94 92 HIS A C 1
ATOM 758 O O . HIS A 1 92 ? 9.484 -10.341 -6.923 1.00 93.94 92 HIS A O 1
ATOM 764 N N . LEU A 1 93 ? 10.467 -9.554 -8.778 1.00 92.50 93 LEU A N 1
ATOM 765 C CA . LEU A 1 93 ? 9.373 -9.893 -9.675 1.00 92.50 93 LEU A CA 1
ATOM 766 C C . LEU A 1 93 ? 9.682 -11.201 -10.403 1.00 92.50 93 LEU A C 1
ATOM 768 O O . LEU A 1 93 ? 10.823 -11.452 -10.793 1.00 92.50 93 LEU A O 1
ATOM 772 N N . ASN A 1 94 ? 8.661 -12.018 -10.656 1.00 90.62 94 ASN A N 1
ATOM 773 C CA . ASN A 1 94 ? 8.810 -13.115 -11.609 1.00 90.62 94 ASN A CA 1
ATOM 774 C C . ASN A 1 94 ? 8.897 -12.591 -13.053 1.00 90.62 94 ASN A C 1
ATOM 776 O O . ASN A 1 94 ? 8.734 -11.405 -13.344 1.00 90.62 94 ASN A O 1
ATOM 780 N N . TRP A 1 95 ? 9.101 -13.507 -13.997 1.00 87.75 95 TRP A N 1
ATOM 781 C CA . TRP A 1 95 ? 9.180 -13.202 -15.427 1.00 87.75 95 TRP A CA 1
ATOM 782 C C . TRP A 1 95 ? 7.915 -12.525 -16.001 1.00 87.75 95 TRP A C 1
ATOM 784 O O . TRP A 1 95 ? 8.007 -11.838 -17.024 1.00 87.75 95 TRP A O 1
ATOM 794 N N . ALA A 1 96 ? 6.759 -12.699 -15.345 1.00 88.12 96 ALA A N 1
ATOM 795 C CA . ALA A 1 96 ? 5.483 -12.067 -15.682 1.00 88.12 96 ALA A CA 1
ATOM 796 C C . ALA A 1 96 ? 5.301 -10.681 -15.027 1.00 88.12 96 ALA A C 1
ATOM 798 O O . ALA A 1 96 ? 4.276 -10.036 -15.237 1.00 88.12 96 ALA A O 1
ATOM 799 N N . GLY A 1 97 ? 6.292 -10.206 -14.265 1.00 87.50 97 GLY A N 1
ATOM 800 C CA . GLY A 1 97 ? 6.272 -8.900 -13.608 1.00 87.50 97 GLY A CA 1
ATOM 801 C C . GLY A 1 97 ? 5.476 -8.864 -12.304 1.00 87.50 97 GLY A C 1
ATOM 802 O O . GLY A 1 97 ? 5.096 -7.782 -11.874 1.00 87.50 97 GLY A O 1
ATOM 803 N N . LEU A 1 98 ? 5.204 -10.016 -11.681 1.00 90.38 98 LEU A N 1
ATOM 804 C CA . LEU A 1 98 ? 4.442 -10.095 -10.433 1.00 90.38 98 LEU A CA 1
ATOM 805 C C . LEU A 1 98 ? 5.358 -10.250 -9.214 1.00 90.38 98 LEU A C 1
ATOM 807 O O . LEU A 1 98 ? 6.298 -11.051 -9.273 1.00 90.38 98 LEU A O 1
ATOM 811 N N . PRO A 1 99 ? 5.069 -9.554 -8.100 1.00 86.56 99 PRO A N 1
ATOM 812 C CA . PRO A 1 99 ? 5.833 -9.664 -6.864 1.00 86.56 99 PRO A CA 1
ATOM 813 C C . PRO A 1 99 ? 5.504 -10.984 -6.154 1.00 86.56 99 PRO A C 1
ATOM 815 O O . PRO A 1 99 ? 4.522 -11.097 -5.427 1.00 86.56 99 PRO A O 1
ATOM 818 N N . VAL A 1 100 ? 6.309 -12.017 -6.411 1.00 79.00 100 VAL A N 1
ATOM 819 C CA . VAL A 1 100 ? 6.131 -13.374 -5.846 1.00 79.00 100 VAL A CA 1
ATOM 820 C C . VAL A 1 100 ? 7.368 -13.872 -5.100 1.00 79.00 100 VAL A C 1
ATOM 822 O O . VAL A 1 100 ? 7.461 -15.052 -4.766 1.00 79.00 100 VAL A O 1
ATOM 825 N N . HIS A 1 101 ? 8.342 -12.993 -4.866 1.00 81.75 101 HIS A N 1
ATOM 826 C CA . HIS A 1 101 ? 9.582 -13.357 -4.194 1.00 81.75 101 HIS A CA 1
ATOM 827 C C . HIS A 1 101 ? 9.340 -13.719 -2.722 1.00 81.75 101 HIS A C 1
ATOM 829 O O . HIS A 1 101 ? 8.526 -13.089 -2.048 1.00 81.75 101 HIS A O 1
ATOM 835 N N . ILE A 1 102 ? 10.089 -14.702 -2.207 1.00 70.06 102 ILE A N 1
ATOM 836 C CA . ILE A 1 102 ? 9.941 -15.206 -0.831 1.00 70.06 102 ILE A CA 1
ATOM 837 C C . ILE A 1 102 ? 10.097 -14.101 0.223 1.00 70.06 102 ILE A C 1
ATOM 839 O O . ILE A 1 102 ? 9.382 -14.096 1.218 1.00 70.06 102 ILE A O 1
ATOM 843 N N . ASN A 1 103 ? 10.954 -13.116 -0.048 1.00 77.19 103 ASN A N 1
ATOM 844 C CA . ASN A 1 103 ? 11.187 -11.961 0.825 1.00 77.19 103 ASN A CA 1
ATOM 845 C C . ASN A 1 103 ? 9.945 -11.078 1.035 1.00 77.19 103 ASN A C 1
ATOM 847 O O . ASN A 1 103 ? 9.911 -10.326 1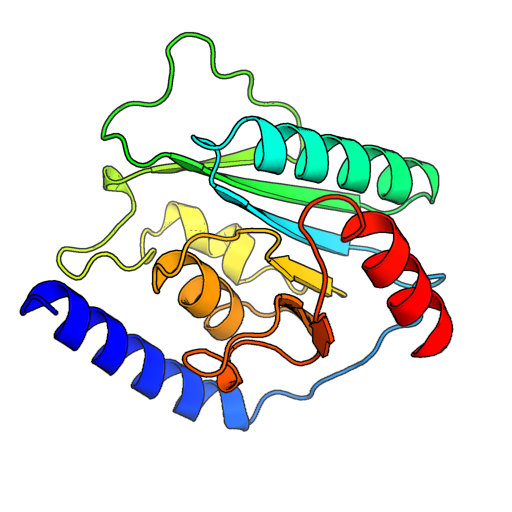.995 1.00 77.19 103 ASN A O 1
ATOM 851 N N . LEU A 1 104 ? 8.924 -11.169 0.175 1.00 85.25 104 LEU A N 1
ATOM 852 C CA . LEU A 1 104 ? 7.663 -10.435 0.344 1.00 85.25 104 LEU A CA 1
ATOM 853 C C . LEU A 1 104 ? 6.634 -11.217 1.167 1.00 85.25 104 LEU A C 1
ATOM 855 O O . LEU A 1 104 ? 5.567 -10.697 1.489 1.00 85.25 104 LEU A O 1
ATOM 859 N N . LYS A 1 105 ? 6.918 -12.486 1.485 1.00 85.88 105 LYS A N 1
ATOM 860 C CA . LYS A 1 105 ? 5.957 -13.394 2.114 1.00 85.88 105 LYS A CA 1
ATOM 861 C C . LYS A 1 105 ? 5.585 -12.956 3.527 1.00 85.88 105 LYS A C 1
ATOM 863 O O . LYS A 1 105 ? 4.426 -13.108 3.889 1.00 85.88 105 LYS A O 1
ATOM 868 N N . SER A 1 106 ? 6.530 -12.421 4.304 1.00 88.06 106 SER A N 1
ATOM 869 C CA . SER A 1 106 ? 6.251 -11.880 5.643 1.00 88.06 106 SER A CA 1
ATOM 870 C C . SER A 1 106 ? 5.200 -10.779 5.557 1.00 88.06 106 SER A C 1
ATOM 872 O O . SER A 1 106 ? 4.130 -10.926 6.135 1.00 88.06 106 SER A O 1
ATOM 874 N N . TYR A 1 107 ? 5.458 -9.753 4.745 1.00 91.06 107 TYR A N 1
ATOM 875 C CA . TYR A 1 107 ? 4.547 -8.633 4.548 1.00 91.06 107 TYR A CA 1
ATOM 876 C C . TYR A 1 107 ? 3.184 -9.078 4.010 1.00 91.06 107 TYR A C 1
ATOM 878 O O . TYR A 1 107 ? 2.149 -8.670 4.524 1.00 91.06 107 TYR A O 1
ATOM 886 N N . LEU A 1 108 ? 3.155 -9.953 3.000 1.00 90.06 108 LEU A N 1
ATOM 887 C CA . LEU A 1 108 ? 1.898 -10.440 2.421 1.00 90.06 108 LEU A CA 1
ATOM 888 C C . LEU A 1 108 ? 1.072 -11.282 3.405 1.00 90.06 108 LEU A C 1
ATOM 890 O O . LEU A 1 108 ? -0.156 -11.223 3.365 1.00 90.06 108 LEU A O 1
ATOM 894 N N . ASN A 1 109 ? 1.724 -12.034 4.294 1.00 91.94 109 ASN A N 1
ATOM 895 C CA . ASN A 1 109 ? 1.049 -12.841 5.311 1.00 91.94 109 ASN A CA 1
ATOM 896 C C . ASN A 1 109 ? 0.629 -12.029 6.545 1.00 91.94 109 ASN A C 1
ATOM 898 O O . ASN A 1 109 ? -0.166 -12.523 7.349 1.00 91.94 109 ASN A O 1
ATOM 902 N N . THR A 1 110 ? 1.127 -10.802 6.702 1.00 93.50 110 THR A N 1
ATOM 903 C CA . THR A 1 110 ? 0.715 -9.901 7.777 1.00 93.50 110 THR A CA 1
ATOM 904 C C . THR A 1 110 ? -0.777 -9.587 7.669 1.00 93.50 110 THR A C 1
ATOM 906 O O . THR A 1 110 ? -1.287 -9.161 6.630 1.00 93.50 110 THR A O 1
ATOM 909 N N . THR A 1 111 ? -1.500 -9.784 8.772 1.00 94.81 111 THR A N 1
ATOM 910 C CA . THR A 1 111 ? -2.938 -9.488 8.858 1.00 94.81 111 THR A CA 1
ATOM 911 C C . THR A 1 111 ? -3.146 -8.022 9.229 1.00 94.81 111 THR A C 1
ATOM 913 O O . THR A 1 111 ? -3.450 -7.690 10.374 1.00 94.81 111 THR A O 1
ATOM 916 N N . PHE A 1 112 ? -2.944 -7.130 8.260 1.00 96.25 112 PHE A N 1
ATOM 917 C CA . PHE A 1 112 ? -3.205 -5.700 8.430 1.00 96.25 112 PHE A CA 1
ATOM 918 C C . PHE A 1 112 ? -4.682 -5.432 8.735 1.00 96.25 112 PHE A C 1
ATOM 920 O O . PHE A 1 112 ? -5.552 -6.084 8.164 1.00 96.25 112 PHE A O 1
ATOM 927 N N . ASP A 1 113 ? -4.987 -4.430 9.558 1.00 96.12 113 ASP A N 1
ATOM 928 C CA . ASP A 1 113 ? -6.348 -3.883 9.619 1.00 96.12 113 ASP A CA 1
ATOM 929 C C . ASP A 1 113 ? -6.684 -3.178 8.301 1.00 96.12 113 ASP A C 1
ATOM 931 O O . ASP A 1 113 ? -7.726 -3.439 7.701 1.00 96.12 113 ASP A O 1
ATOM 935 N N . TYR A 1 114 ? -5.733 -2.385 7.801 1.00 96.56 114 TYR A N 1
ATOM 936 C CA . TYR A 1 114 ? -5.800 -1.727 6.501 1.00 96.56 114 TYR A CA 1
ATOM 937 C C . TYR A 1 114 ? -4.507 -1.927 5.721 1.00 96.56 114 TYR A C 1
ATOM 939 O O . TYR A 1 114 ? -3.424 -1.673 6.240 1.00 96.56 114 TYR A O 1
ATOM 947 N N . LEU A 1 115 ? -4.614 -2.328 4.457 1.00 97.25 115 LEU A N 1
ATOM 948 C CA . LEU A 1 115 ? -3.527 -2.224 3.487 1.00 97.25 115 LEU A CA 1
ATOM 949 C C . LEU A 1 115 ? -3.919 -1.189 2.436 1.00 97.25 115 LEU A C 1
ATOM 951 O O . LEU A 1 115 ? -4.971 -1.316 1.813 1.00 97.25 115 LEU A O 1
ATOM 955 N N . ILE A 1 116 ? -3.088 -0.170 2.252 1.00 97.31 116 ILE A N 1
ATOM 956 C CA . ILE A 1 116 ? -3.414 1.034 1.487 1.00 97.31 116 ILE A CA 1
ATOM 957 C C . ILE A 1 116 ? -2.473 1.134 0.290 1.00 97.31 116 ILE A C 1
ATOM 959 O O . ILE A 1 116 ? -1.264 1.249 0.460 1.00 97.31 116 ILE A O 1
ATOM 963 N N . ASN A 1 117 ? -3.020 1.116 -0.921 1.00 96.50 117 ASN A N 1
ATOM 964 C CA . ASN A 1 117 ? -2.276 1.423 -2.135 1.00 96.50 117 ASN A CA 1
ATOM 965 C C . ASN A 1 117 ? -2.448 2.896 -2.495 1.00 96.50 117 ASN A C 1
ATOM 967 O O . ASN A 1 117 ? -3.544 3.318 -2.867 1.00 96.50 117 ASN A O 1
ATOM 971 N N . ILE A 1 118 ? -1.362 3.662 -2.426 1.00 94.88 118 ILE A N 1
ATOM 972 C CA . ILE A 1 118 ? -1.379 5.073 -2.830 1.00 94.88 118 ILE A CA 1
ATOM 973 C C . ILE A 1 118 ? -0.908 5.285 -4.269 1.00 94.88 118 ILE A C 1
ATOM 975 O O . ILE A 1 118 ? -1.041 6.401 -4.782 1.00 94.88 118 ILE A O 1
ATOM 979 N N . SER A 1 119 ? -0.390 4.232 -4.911 1.00 93.00 119 SER A N 1
ATOM 980 C CA . SER A 1 119 ? 0.246 4.349 -6.213 1.00 93.00 119 SER A CA 1
ATOM 981 C C . SER A 1 119 ? -0.718 4.760 -7.313 1.00 93.00 119 SER A C 1
ATOM 983 O O . SER A 1 119 ? -1.835 4.243 -7.407 1.00 93.00 119 SER A O 1
ATOM 985 N N . THR A 1 120 ? -0.269 5.687 -8.160 1.00 89.75 120 THR A N 1
ATOM 986 C CA . THR A 1 120 ? -0.985 6.108 -9.373 1.00 89.75 120 THR A CA 1
ATOM 987 C C . THR A 1 120 ? -0.557 5.306 -10.600 1.00 89.75 120 THR A C 1
ATOM 989 O O . THR A 1 120 ? -1.126 5.446 -11.685 1.00 89.75 120 THR A O 1
ATOM 992 N N . ASN A 1 121 ? 0.413 4.405 -10.434 1.00 84.94 121 ASN A N 1
ATOM 993 C CA . ASN A 1 121 ? 0.895 3.536 -11.489 1.00 84.94 121 ASN A CA 1
ATOM 994 C C . ASN A 1 121 ? -0.177 2.500 -11.879 1.00 84.94 121 ASN A C 1
ATOM 996 O O . ASN A 1 121 ? -0.645 1.71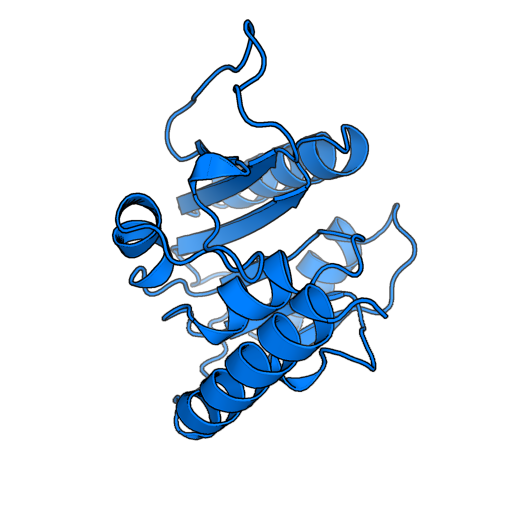1 -11.059 1.00 84.94 121 ASN A O 1
ATOM 1000 N N . ASN A 1 122 ? -0.501 2.427 -13.173 1.00 82.00 122 ASN A N 1
ATOM 1001 C CA . ASN A 1 122 ? -1.452 1.457 -13.737 1.00 82.00 122 ASN A CA 1
ATOM 1002 C C . ASN A 1 122 ? -0.888 0.024 -13.867 1.00 82.00 122 ASN A C 1
ATOM 1004 O O . ASN A 1 122 ? -1.453 -0.826 -14.561 1.00 82.00 122 ASN A O 1
ATOM 1008 N N . SER A 1 123 ? 0.249 -0.257 -13.233 1.00 88.81 123 SER A N 1
ATOM 1009 C CA . SER A 1 123 ? 0.860 -1.579 -13.179 1.00 88.81 123 SER A CA 1
ATOM 1010 C C . SER A 1 123 ? 0.042 -2.554 -12.331 1.00 88.81 123 SER A C 1
ATOM 1012 O O . SER A 1 123 ? -0.480 -2.213 -11.274 1.00 88.81 123 SER A O 1
ATOM 1014 N N . VAL A 1 124 ? 0.016 -3.824 -12.747 1.00 93.44 124 VAL A N 1
ATOM 1015 C CA . VAL A 1 124 ? -0.608 -4.925 -11.990 1.00 93.44 124 VAL A CA 1
ATOM 1016 C C . VAL A 1 124 ? 0.130 -5.246 -10.681 1.00 93.44 124 VAL A C 1
ATOM 1018 O O . VAL A 1 124 ? -0.424 -5.942 -9.838 1.00 93.44 124 VAL A O 1
ATOM 1021 N N . ILE A 1 125 ? 1.354 -4.737 -10.486 1.00 94.38 125 ILE A N 1
ATOM 1022 C CA . ILE A 1 125 ? 2.188 -5.006 -9.301 1.00 94.38 125 ILE A CA 1
ATOM 1023 C C . ILE A 1 125 ? 1.434 -4.684 -8.007 1.00 94.38 125 ILE A C 1
ATOM 1025 O O . ILE A 1 125 ? 1.282 -5.568 -7.165 1.00 94.38 125 ILE A O 1
ATOM 1029 N N . PHE A 1 126 ? 0.923 -3.457 -7.863 1.00 95.62 126 PHE A N 1
ATOM 1030 C CA . PHE A 1 126 ? 0.254 -3.036 -6.631 1.00 95.62 126 PHE A CA 1
ATOM 1031 C C . PHE A 1 126 ? -1.088 -3.744 -6.423 1.00 95.62 126 PHE A C 1
ATOM 1033 O O . PHE A 1 126 ? -1.232 -4.382 -5.382 1.00 95.62 126 PHE A O 1
ATOM 1040 N N . PRO A 1 127 ? -2.028 -3.774 -7.395 1.00 95.50 127 PRO A N 1
ATOM 1041 C CA . PRO A 1 127 ? -3.258 -4.556 -7.266 1.00 95.50 127 PRO A CA 1
ATOM 1042 C C . PRO A 1 127 ? -3.015 -6.023 -6.908 1.00 95.50 127 PRO A C 1
ATOM 1044 O O . PRO A 1 127 ? -3.770 -6.607 -6.132 1.00 95.50 127 PRO A O 1
ATOM 1047 N N . TYR A 1 128 ? -1.955 -6.631 -7.446 1.00 95.25 128 TYR A N 1
ATOM 1048 C CA . TYR A 1 128 ? -1.597 -8.006 -7.126 1.00 95.25 128 TYR A CA 1
ATOM 1049 C C . TYR A 1 128 ? -1.179 -8.174 -5.661 1.00 95.25 128 TYR A C 1
ATOM 1051 O O . TYR A 1 128 ? -1.630 -9.129 -5.031 1.00 95.25 128 TYR A O 1
ATOM 1059 N N . LEU A 1 129 ? -0.401 -7.243 -5.089 1.00 94.94 129 LEU A N 1
ATOM 1060 C CA . LEU A 1 129 ? -0.094 -7.240 -3.650 1.00 94.94 129 LEU A CA 1
ATOM 1061 C C . LEU A 1 129 ? -1.376 -7.166 -2.810 1.00 94.94 129 LEU A C 1
ATOM 1063 O O . LEU A 1 129 ? -1.531 -7.933 -1.862 1.00 94.94 129 LEU A O 1
ATOM 1067 N N . MET A 1 130 ? -2.326 -6.307 -3.193 1.00 95.19 130 MET A N 1
ATOM 1068 C CA . MET A 1 130 ? -3.598 -6.157 -2.471 1.00 95.19 130 MET A CA 1
ATOM 1069 C C . MET A 1 130 ? -4.441 -7.428 -2.507 1.00 95.19 130 MET A C 1
ATOM 1071 O O . MET A 1 130 ? -5.119 -7.760 -1.537 1.00 95.19 130 MET A O 1
ATOM 1075 N N . VAL A 1 131 ? -4.440 -8.140 -3.635 1.00 94.12 131 VAL A N 1
ATOM 1076 C CA . VAL A 1 131 ? -5.180 -9.398 -3.773 1.00 94.12 131 VAL A CA 1
ATOM 1077 C C . VAL A 1 131 ? -4.492 -10.540 -3.024 1.00 94.12 131 VAL A C 1
ATOM 1079 O O . VAL A 1 131 ? -5.166 -11.413 -2.485 1.00 94.12 131 VAL A O 1
ATOM 1082 N N . LYS A 1 132 ? -3.159 -10.542 -2.977 1.00 92.56 132 LYS A N 1
ATOM 1083 C CA . LYS A 1 132 ? -2.377 -11.578 -2.299 1.00 92.56 132 LYS A CA 1
ATOM 1084 C C . LYS A 1 132 ? -2.291 -11.422 -0.786 1.00 92.56 132 LYS A C 1
ATOM 1086 O O . LYS A 1 132 ? -1.932 -12.396 -0.131 1.00 92.56 132 LYS A O 1
ATOM 1091 N N . SER A 1 133 ? -2.556 -10.237 -0.248 1.00 93.06 133 SER A N 1
ATOM 1092 C CA . SER A 1 133 ? -2.370 -9.971 1.174 1.00 93.06 133 SER A CA 1
ATOM 1093 C C . SER A 1 133 ? -3.455 -10.586 2.061 1.00 93.06 133 SER A C 1
ATOM 1095 O O . SER A 1 133 ? -4.616 -10.735 1.667 1.00 93.06 133 SER A O 1
ATOM 1097 N N . SER A 1 134 ? -3.081 -10.844 3.314 1.00 92.62 134 SER A N 1
ATOM 1098 C CA . SER A 1 134 ? -3.986 -11.241 4.402 1.00 92.62 134 SER A CA 1
ATOM 1099 C C . SER A 1 134 ? -4.655 -10.053 5.110 1.00 92.62 134 SER A C 1
ATOM 1101 O O . SER A 1 134 ? -5.211 -10.220 6.193 1.00 92.62 134 SER A O 1
ATOM 1103 N N . ALA A 1 135 ? -4.595 -8.842 4.542 1.00 94.69 135 ALA A N 1
ATOM 1104 C CA . ALA A 1 135 ? -5.205 -7.651 5.140 1.00 94.69 135 ALA A CA 1
ATOM 1105 C C . ALA A 1 135 ? -6.713 -7.848 5.373 1.00 94.69 135 ALA A C 1
ATOM 1107 O O . ALA A 1 135 ? -7.347 -8.559 4.609 1.00 94.69 135 ALA A O 1
ATOM 1108 N N . LYS A 1 136 ? -7.314 -7.208 6.378 1.00 94.31 136 LYS A N 1
ATOM 1109 C CA . LYS A 1 136 ? -8.763 -7.261 6.662 1.00 94.31 136 LYS A CA 1
ATOM 1110 C C . LYS A 1 136 ? -9.573 -6.324 5.772 1.00 94.31 136 LYS A C 1
ATOM 1112 O O . LYS A 1 136 ? -10.698 -6.670 5.397 1.00 94.31 136 LYS A O 1
ATOM 1117 N N . CYS A 1 137 ? -8.972 -5.195 5.396 1.00 94.25 137 CYS A N 1
ATOM 1118 C CA . CYS A 1 137 ? -9.502 -4.219 4.455 1.00 94.25 137 CYS A CA 1
ATOM 1119 C C . CYS A 1 137 ? -8.384 -3.690 3.541 1.00 94.25 137 CYS A C 1
ATOM 1121 O O . CYS A 1 137 ? -7.283 -3.367 3.987 1.00 94.25 137 CYS A O 1
ATOM 1123 N N . THR A 1 138 ? -8.654 -3.634 2.240 1.00 95.38 138 THR A N 1
ATOM 1124 C CA . THR A 1 138 ? -7.737 -3.125 1.215 1.00 95.38 138 THR A CA 1
ATOM 1125 C C . THR A 1 138 ? -8.281 -1.835 0.620 1.00 95.38 138 THR A C 1
ATOM 1127 O O . THR A 1 138 ? -9.421 -1.796 0.167 1.00 95.38 138 THR A O 1
ATOM 1130 N N . VAL A 1 139 ? -7.473 -0.778 0.611 1.00 95.50 139 VAL A N 1
ATOM 1131 C CA . VAL A 1 139 ? -7.868 0.558 0.150 1.00 95.50 139 VAL A CA 1
ATOM 1132 C C . VAL A 1 139 ? -6.992 0.972 -1.021 1.00 95.50 139 VAL A C 1
ATOM 1134 O O . VAL A 1 139 ? -5.793 0.693 -1.025 1.00 95.50 139 VAL A O 1
ATOM 1137 N N . GLY A 1 140 ? -7.566 1.636 -2.015 1.00 94.25 140 GLY A N 1
ATOM 1138 C CA . GLY A 1 140 ? -6.806 2.162 -3.144 1.00 94.25 140 GLY A CA 1
ATOM 1139 C C . GLY A 1 140 ? -7.501 3.315 -3.843 1.00 94.25 140 GLY A C 1
ATOM 1140 O O . GLY A 1 140 ? -8.598 3.728 -3.471 1.00 94.25 140 GLY A O 1
ATOM 1141 N N . ARG A 1 141 ? -6.857 3.842 -4.881 1.00 91.50 141 ARG A N 1
ATOM 1142 C CA . ARG A 1 141 ? -7.498 4.783 -5.804 1.00 91.50 141 ARG A CA 1
ATOM 1143 C C . ARG A 1 141 ? -8.502 4.055 -6.693 1.00 91.50 141 ARG A C 1
ATOM 1145 O O . ARG A 1 141 ? -8.343 2.865 -6.974 1.00 91.50 141 ARG A O 1
ATOM 1152 N N . TYR A 1 142 ? -9.515 4.782 -7.152 1.00 91.50 142 TYR A N 1
ATOM 1153 C CA . TYR A 1 142 ? -10.474 4.260 -8.114 1.00 91.50 142 TYR A CA 1
ATOM 1154 C C . TYR A 1 142 ? -9.763 3.713 -9.358 1.00 91.50 142 TYR A C 1
ATOM 1156 O O . TYR A 1 142 ? -8.950 4.388 -9.989 1.00 91.50 142 TYR A O 1
ATOM 1164 N N . SER A 1 143 ? -10.075 2.464 -9.700 1.00 90.88 143 SER A N 1
ATOM 1165 C CA . SER A 1 143 ? -9.560 1.798 -10.889 1.00 90.88 143 SER A CA 1
ATOM 1166 C C . SER A 1 143 ? -10.629 0.889 -11.467 1.00 90.88 143 SER A C 1
ATOM 1168 O O . SER A 1 143 ? -10.999 -0.111 -10.857 1.00 90.88 143 SER A O 1
ATOM 1170 N N . GLN A 1 144 ? -11.076 1.186 -12.686 1.00 90.56 144 GLN A N 1
ATOM 1171 C CA . GLN A 1 144 ? -12.011 0.311 -13.392 1.00 90.56 144 GLN A CA 1
ATOM 1172 C C . GLN A 1 144 ? -11.378 -1.058 -13.700 1.00 90.56 144 GLN A C 1
ATOM 1174 O O . GLN A 1 144 ?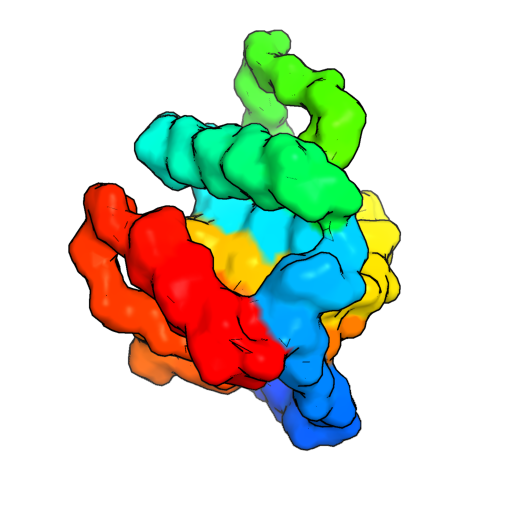 -12.037 -2.090 -13.619 1.00 90.56 144 GLN A O 1
ATOM 1179 N N . THR A 1 145 ? -10.079 -1.080 -14.010 1.00 91.38 145 THR A N 1
ATOM 1180 C CA . THR A 1 145 ? -9.338 -2.300 -14.370 1.00 91.38 145 THR A CA 1
ATOM 1181 C C . THR A 1 145 ? -9.097 -3.225 -13.177 1.00 91.38 145 THR A C 1
ATOM 1183 O O . THR A 1 145 ? -9.077 -4.445 -13.343 1.00 91.38 145 THR A O 1
ATOM 1186 N N . PHE A 1 146 ? -8.885 -2.657 -11.988 1.00 93.88 146 PHE A N 1
ATOM 1187 C CA . PHE A 1 146 ? -8.442 -3.387 -10.797 1.00 93.88 146 PHE A CA 1
ATOM 1188 C C . PHE A 1 146 ? -9.407 -3.263 -9.614 1.00 93.88 146 PHE A C 1
ATOM 1190 O O . PHE A 1 146 ? -8.988 -3.441 -8.473 1.00 93.88 146 PHE A O 1
ATOM 1197 N N . ALA A 1 147 ? -10.686 -2.980 -9.871 1.00 93.12 147 ALA A N 1
ATOM 1198 C CA . ALA A 1 147 ? -11.702 -2.797 -8.833 1.00 93.12 147 ALA A CA 1
ATOM 1199 C C . ALA A 1 147 ? -11.742 -3.961 -7.825 1.00 93.12 147 ALA A C 1
ATOM 1201 O O . ALA A 1 147 ? -11.812 -3.737 -6.622 1.00 93.12 147 ALA A O 1
ATOM 1202 N N . ASP A 1 148 ? -11.582 -5.201 -8.301 1.00 93.31 148 ASP A N 1
ATOM 1203 C CA . ASP A 1 148 ? -11.578 -6.412 -7.469 1.00 93.31 148 ASP A CA 1
ATOM 1204 C C . ASP A 1 148 ? -10.413 -6.494 -6.460 1.00 93.31 148 ASP A C 1
ATOM 1206 O O . ASP A 1 148 ? -10.404 -7.357 -5.577 1.00 93.31 148 ASP A O 1
ATOM 1210 N N . ALA A 1 149 ? -9.390 -5.642 -6.594 1.00 94.12 149 ALA A N 1
ATOM 1211 C CA . ALA A 1 149 ? -8.261 -5.621 -5.671 1.00 94.12 149 ALA A CA 1
ATOM 1212 C C . ALA A 1 149 ? -8.585 -4.947 -4.333 1.00 94.12 149 ALA A C 1
ATOM 1214 O O . ALA A 1 149 ? -7.896 -5.245 -3.352 1.00 94.12 149 ALA A O 1
ATOM 1215 N N . TYR A 1 150 ? -9.610 -4.090 -4.295 1.00 94.38 150 TYR A N 1
ATOM 1216 C CA . TYR A 1 150 ? -9.866 -3.159 -3.201 1.00 94.38 150 TYR A CA 1
ATOM 1217 C C . TYR A 1 150 ? -11.253 -3.364 -2.586 1.00 94.38 150 TYR A C 1
ATOM 1219 O O . TYR A 1 150 ? -12.233 -3.623 -3.278 1.00 94.38 150 TYR A O 1
ATOM 1227 N N . ASP A 1 151 ? -11.324 -3.210 -1.267 1.00 93.31 151 ASP A N 1
ATOM 1228 C CA . ASP A 1 151 ? -12.568 -3.183 -0.496 1.00 93.31 151 ASP A CA 1
ATOM 1229 C C . ASP A 1 151 ? -13.138 -1.753 -0.418 1.00 93.31 151 ASP A C 1
ATOM 1231 O O . ASP A 1 151 ? -14.354 -1.576 -0.377 1.00 93.31 151 ASP A O 1
ATOM 1235 N N . LEU A 1 152 ? -12.265 -0.736 -0.450 1.00 92.62 152 LEU A N 1
ATOM 1236 C CA . LEU A 1 152 ? -12.613 0.683 -0.553 1.00 92.62 152 LEU A CA 1
ATOM 1237 C C . LEU A 1 152 ? -11.779 1.348 -1.655 1.00 92.62 152 LEU A C 1
ATOM 1239 O O . LEU A 1 152 ? -10.554 1.223 -1.684 1.00 92.62 152 LEU A O 1
ATOM 1243 N N . MET A 1 153 ? -12.441 2.092 -2.538 1.00 93.31 153 MET A N 1
ATOM 1244 C CA . MET A 1 153 ? -11.784 2.889 -3.572 1.00 93.31 153 MET A CA 1
ATOM 1245 C C . MET A 1 153 ? -12.091 4.369 -3.388 1.00 93.31 153 MET A C 1
ATOM 1247 O O . MET A 1 153 ? -13.237 4.742 -3.154 1.00 93.31 153 MET A O 1
ATOM 1251 N N . LEU A 1 154 ? -11.062 5.201 -3.526 1.00 91.00 154 LEU A N 1
ATOM 1252 C CA . LEU A 1 154 ? -11.160 6.653 -3.427 1.00 91.00 154 LEU A CA 1
ATOM 1253 C C . LEU A 1 154 ? -10.970 7.282 -4.804 1.00 91.00 154 LEU A C 1
ATOM 1255 O O . LEU A 1 154 ? -9.951 7.062 -5.465 1.00 91.00 154 LEU A O 1
ATOM 1259 N N . GLU A 1 155 ? -11.938 8.083 -5.229 1.00 87.25 155 GLU A N 1
ATOM 1260 C CA . GLU A 1 155 ? -11.819 8.913 -6.422 1.00 87.25 155 GLU A CA 1
ATOM 1261 C C . GLU A 1 155 ? -11.305 10.296 -6.011 1.00 87.25 155 GLU A C 1
ATOM 1263 O O . GLU A 1 155 ? -12.021 11.103 -5.420 1.00 87.25 155 GLU A O 1
ATOM 1268 N N . THR A 1 156 ? -10.020 10.554 -6.263 1.00 74.25 156 THR A N 1
ATOM 1269 C CA . THR A 1 156 ? -9.372 11.789 -5.813 1.00 74.25 156 THR A CA 1
ATOM 1270 C C . THR A 1 156 ? -8.266 12.255 -6.741 1.00 74.25 156 THR A C 1
ATOM 1272 O O . THR A 1 156 ? -7.575 11.448 -7.370 1.00 74.25 156 THR A O 1
ATOM 1275 N N . LYS A 1 157 ? -8.072 13.576 -6.776 1.00 68.00 157 LYS A N 1
ATOM 1276 C CA . LYS A 1 157 ? -6.917 14.224 -7.403 1.00 68.00 157 LYS A CA 1
ATOM 1277 C C . LYS A 1 157 ? -5.694 14.023 -6.497 1.00 68.00 157 LYS A C 1
ATOM 1279 O O . LYS A 1 157 ? -5.834 13.886 -5.285 1.00 68.00 157 LYS A O 1
ATOM 1284 N N . GLU A 1 158 ? -4.492 13.949 -7.068 1.00 57.72 158 GLU A N 1
ATOM 1285 C CA . GLU A 1 158 ? -3.278 13.485 -6.364 1.00 57.72 158 GLU A CA 1
ATOM 1286 C C . GLU A 1 158 ? -3.002 14.184 -5.017 1.00 57.72 158 GLU A C 1
ATOM 1288 O O . GLU A 1 158 ? -2.553 13.513 -4.088 1.00 57.72 158 GLU A O 1
ATOM 1293 N N . ASN A 1 159 ? -3.372 15.462 -4.875 1.00 60.72 159 ASN A N 1
ATOM 1294 C CA . ASN A 1 159 ? -3.076 16.287 -3.697 1.00 60.72 159 ASN A CA 1
ATOM 1295 C C . ASN A 1 159 ? -3.980 16.056 -2.467 1.00 60.72 159 ASN A C 1
ATOM 1297 O O . ASN A 1 159 ? -3.562 16.396 -1.365 1.00 60.72 159 ASN A O 1
ATOM 1301 N N . ASP A 1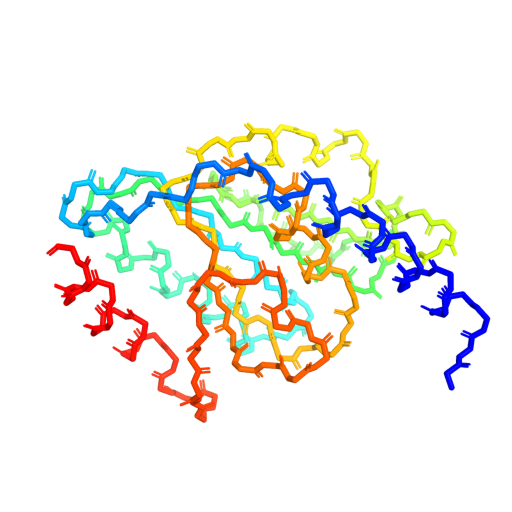 160 ? -5.158 15.433 -2.608 1.00 79.81 160 ASP A N 1
ATOM 1302 C CA . ASP A 1 160 ? -6.137 15.309 -1.505 1.00 79.81 160 ASP A CA 1
ATOM 1303 C C . ASP A 1 160 ? -6.303 13.873 -0.979 1.00 79.81 160 ASP A C 1
ATOM 1305 O O . ASP A 1 160 ? -7.201 13.585 -0.181 1.00 79.81 160 ASP A O 1
ATOM 1309 N N . PHE A 1 161 ? -5.446 12.939 -1.412 1.00 84.50 161 PHE A N 1
ATOM 1310 C CA . PHE A 1 161 ? -5.618 11.516 -1.102 1.00 84.50 161 PHE A CA 1
ATOM 1311 C C . PHE A 1 161 ? -5.593 11.221 0.401 1.00 84.50 161 PHE A C 1
ATOM 1313 O O . PHE A 1 161 ? -6.470 10.511 0.884 1.00 84.50 161 PHE A O 1
ATOM 1320 N N . ILE A 1 162 ? -4.638 11.783 1.154 1.00 90.31 162 ILE A N 1
ATOM 1321 C CA . ILE A 1 162 ? -4.549 11.565 2.610 1.00 90.31 162 ILE A CA 1
ATOM 1322 C C . ILE A 1 162 ? -5.801 12.097 3.312 1.00 90.31 162 ILE A C 1
ATOM 1324 O O . ILE A 1 162 ? -6.382 11.398 4.139 1.00 90.31 162 ILE A O 1
ATOM 1328 N N . ALA A 1 163 ? -6.229 13.317 2.977 1.00 88.81 163 ALA A N 1
ATOM 1329 C CA . ALA A 1 163 ? -7.375 13.952 3.617 1.00 88.81 163 ALA A CA 1
ATOM 1330 C C . ALA A 1 163 ? -8.659 13.144 3.384 1.00 88.81 163 ALA A C 1
ATOM 1332 O O . ALA A 1 163 ? -9.375 12.836 4.337 1.00 88.81 163 ALA A O 1
ATOM 1333 N N . GLN A 1 164 ? -8.914 12.731 2.139 1.00 90.19 164 GLN A N 1
ATOM 1334 C CA . GLN A 1 164 ? -10.061 11.879 1.833 1.00 90.19 164 GLN A CA 1
ATOM 1335 C C . GLN A 1 164 ? -9.959 10.505 2.494 1.00 90.19 164 GLN A C 1
ATOM 1337 O O . GLN A 1 164 ? -10.937 10.037 3.071 1.00 90.19 164 GLN A O 1
ATOM 1342 N N . LEU A 1 165 ? -8.792 9.861 2.441 1.00 91.81 165 LEU A N 1
ATOM 1343 C CA . LEU A 1 165 ? -8.568 8.564 3.071 1.00 91.81 165 LEU A CA 1
ATOM 1344 C C . LEU A 1 165 ? -8.930 8.606 4.555 1.00 91.81 165 LEU A C 1
ATOM 1346 O O . LEU A 1 165 ? -9.731 7.795 5.010 1.00 91.81 165 LEU A O 1
ATOM 1350 N N . LEU A 1 166 ? -8.374 9.564 5.299 1.00 90.88 166 LEU A N 1
ATOM 1351 C CA . LEU A 1 166 ? -8.644 9.698 6.728 1.00 90.88 166 LEU A CA 1
ATOM 1352 C C . LEU A 1 166 ? -10.121 10.011 6.988 1.00 90.88 166 LEU A C 1
ATOM 1354 O O . LEU A 1 166 ? -10.715 9.392 7.865 1.00 90.88 166 LEU A O 1
ATOM 1358 N N . HIS A 1 167 ? -10.731 10.885 6.183 1.00 89.62 167 HIS A N 1
ATOM 1359 C CA . HIS A 1 167 ? -12.155 11.204 6.283 1.00 89.62 167 HIS A CA 1
ATOM 1360 C C . HIS A 1 167 ? -13.052 9.964 6.152 1.00 89.62 167 HIS A C 1
ATOM 1362 O O . HIS A 1 167 ? -13.983 9.789 6.936 1.00 89.62 167 HIS A O 1
ATOM 1368 N N . TYR A 1 168 ? -12.783 9.095 5.174 1.00 88.44 168 TYR A N 1
ATOM 1369 C CA . TYR A 1 168 ? -13.577 7.882 4.971 1.00 88.44 168 TYR A CA 1
ATOM 1370 C C . TYR A 1 168 ? -13.289 6.814 6.027 1.00 88.44 168 TYR A C 1
ATOM 1372 O O . TYR A 1 168 ? -14.227 6.203 6.537 1.00 88.44 168 TYR A O 1
ATOM 1380 N N . LEU A 1 169 ? -12.023 6.608 6.402 1.00 86.50 169 LEU A N 1
ATOM 1381 C CA . LEU A 1 169 ? -11.664 5.616 7.419 1.00 86.50 169 LEU A CA 1
ATOM 1382 C C . LEU A 1 169 ? -12.220 5.958 8.810 1.00 86.50 169 LEU A C 1
ATOM 1384 O O . LEU A 1 169 ? -12.514 5.045 9.573 1.00 86.50 169 LEU A O 1
ATOM 1388 N N . GLN A 1 170 ? -12.413 7.243 9.121 1.00 86.19 170 GLN A N 1
ATOM 1389 C CA . GLN A 1 170 ? -13.078 7.699 10.350 1.00 86.19 170 GLN A CA 1
ATOM 1390 C C . GLN A 1 170 ? -14.605 7.528 10.330 1.00 86.19 170 GLN A C 1
ATOM 1392 O O . GLN A 1 170 ? -15.232 7.553 11.379 1.00 86.19 170 GLN A O 1
ATOM 1397 N N . LYS A 1 171 ? -15.225 7.400 9.149 1.00 82.69 171 LYS A N 1
ATOM 1398 C CA . LYS A 1 171 ? -16.690 7.309 9.002 1.00 82.69 171 LYS A CA 1
ATOM 1399 C C . LYS A 1 171 ? -17.223 5.886 8.863 1.00 82.69 171 LYS A C 1
ATOM 1401 O O . LYS A 1 171 ? -18.395 5.657 9.134 1.00 82.69 171 LYS A O 1
ATOM 1406 N N . ILE A 1 172 ? -16.405 4.969 8.349 1.00 71.88 172 ILE A N 1
ATOM 1407 C CA . ILE A 1 172 ? -16.798 3.576 8.058 1.00 71.88 172 ILE A CA 1
ATOM 1408 C C . ILE A 1 172 ? -16.553 2.663 9.284 1.00 71.88 172 ILE A C 1
ATOM 1410 O O . ILE A 1 172 ? -16.904 1.484 9.261 1.00 71.88 172 ILE A O 1
ATOM 1414 N N . GLY A 1 173 ? -15.956 3.218 10.345 1.00 56.62 173 GLY A N 1
ATOM 1415 C CA . GLY A 1 173 ? -15.693 2.587 11.637 1.00 56.62 173 GLY A CA 1
ATOM 1416 C C . GLY A 1 173 ? -16.828 2.732 12.629 1.00 56.62 173 GLY A C 1
ATOM 1417 O O . GLY A 1 173 ? -17.123 3.894 12.969 1.00 56.62 173 GLY A O 1
#